Protein AF-A0A2W5RR99-F1 (afdb_monomer)

Radius of gyration: 19.68 Å; Cα contacts (8 Å, |Δi|>4): 79; chains: 1; bounding box: 30×27×61 Å

Foldseek 3Di:
DVVVPPDDDDPPPPPPDDDDDDDDDDDPDQLPDFKDKDQVCVVPVPDAWDWDWDQHPVGIDIDIDGCDPDRIDMDGDDD

InterPro domains:
  IPR021253 Zinc-specific solute binding protein ZrgA [PF10986] (12-69)

Solvent-accessible surface area (backbone atoms only — not comparable to full-atom values): 5630 Å² total; per-residue (Å²): 114,73,94,73,73,79,60,82,84,72,78,88,80,82,74,80,82,84,86,87,86,87,85,85,80,93,58,98,58,63,88,74,64,44,65,49,79,40,50,61,50,64,78,34,73,86,54,62,65,45,82,45,79,43,84,51,100,92,47,74,48,78,44,81,43,64,71,56,98,54,68,63,44,75,55,72,58,86,134

Sequence (79 aa):
SAALGLGKAEPDKDGHAELEATFAFNCTNAAKARFVDTQLFEAFPATRQIEAEIAAPDGQFKRSLKRPASGSARIGWGK

Structure (mmCIF, N/CA/C/O backbone):
data_AF-A0A2W5RR99-F1
#
_entry.id   AF-A0A2W5RR99-F1
#
loop_
_atom_site.group_PDB
_atom_site.id
_atom_site.type_symbol
_atom_site.label_atom_id
_atom_site.label_alt_id
_atom_site.label_comp_id
_atom_site.label_asym_id
_atom_site.label_entity_id
_atom_site.label_seq_id
_atom_site.pdbx_PDB_ins_code
_atom_site.Cartn_x
_atom_site.Cartn_y
_atom_site.Cartn_z
_atom_site.occupancy
_atom_site.B_iso_or_equiv
_atom_site.auth_seq_id
_atom_site.auth_comp_id
_atom_site.auth_asym_id
_atom_site.auth_atom_id
_atom_site.pdbx_PDB_model_num
ATOM 1 N N . SER A 1 1 ? 4.041 16.911 -40.005 1.00 52.00 1 SER A N 1
ATOM 2 C CA . SER A 1 1 ? 4.650 16.069 -41.057 1.00 52.00 1 SER A CA 1
ATOM 3 C C . SER A 1 1 ? 4.051 14.667 -41.191 1.00 52.00 1 SER A C 1
ATOM 5 O O . SER A 1 1 ? 4.119 14.131 -42.286 1.00 52.00 1 SER A O 1
ATOM 7 N N . ALA A 1 2 ? 3.402 14.084 -40.170 1.00 51.03 2 ALA A N 1
ATOM 8 C CA . ALA A 1 2 ? 2.718 12.785 -40.306 1.00 51.03 2 ALA A CA 1
ATOM 9 C C . ALA A 1 2 ? 1.373 12.843 -41.069 1.00 51.03 2 ALA A C 1
ATOM 11 O O . ALA A 1 2 ? 1.035 11.909 -41.784 1.00 51.03 2 ALA A O 1
ATOM 12 N N . ALA A 1 3 ? 0.647 13.967 -41.017 1.00 58.53 3 ALA A N 1
ATOM 13 C CA . ALA A 1 3 ? -0.649 14.134 -41.692 1.00 58.53 3 ALA A CA 1
ATOM 14 C C . ALA A 1 3 ? -0.597 14.135 -43.242 1.00 58.53 3 ALA A C 1
ATOM 16 O O . ALA A 1 3 ? -1.639 14.199 -43.881 1.00 58.53 3 ALA A O 1
ATOM 17 N N . LEU A 1 4 ? 0.598 14.078 -43.849 1.00 65.31 4 LEU A N 1
ATOM 18 C CA . LEU A 1 4 ? 0.816 14.126 -45.305 1.00 65.31 4 LEU A CA 1
ATOM 19 C C . LEU A 1 4 ? 1.465 12.846 -45.876 1.00 65.31 4 LEU A C 1
ATOM 21 O O . LEU A 1 4 ? 1.803 12.819 -47.053 1.00 65.31 4 LEU A O 1
ATOM 25 N N . GLY A 1 5 ? 1.670 11.795 -45.069 1.00 58.94 5 GLY A N 1
ATOM 26 C CA . GLY A 1 5 ? 2.110 10.477 -45.562 1.00 58.94 5 GLY A CA 1
ATOM 27 C C . GLY A 1 5 ? 3.555 10.370 -46.081 1.00 58.94 5 GLY A C 1
ATOM 28 O O . GLY A 1 5 ? 3.873 9.416 -46.782 1.00 58.94 5 GLY A O 1
ATOM 29 N N . LEU A 1 6 ? 4.447 11.310 -45.746 1.00 68.75 6 LEU A N 1
ATOM 30 C CA . LEU A 1 6 ? 5.834 11.357 -46.254 1.00 68.75 6 LEU A CA 1
ATOM 31 C C . LEU A 1 6 ? 6.903 10.901 -45.237 1.00 68.75 6 LEU A C 1
ATOM 33 O O . LEU A 1 6 ? 8.080 11.223 -45.385 1.00 68.75 6 LEU A O 1
ATOM 37 N N . GLY A 1 7 ? 6.517 10.157 -44.199 1.00 64.00 7 GLY A N 1
ATOM 38 C CA . GLY A 1 7 ? 7.436 9.601 -43.199 1.00 64.00 7 GLY A CA 1
ATOM 39 C C . GLY A 1 7 ? 7.215 8.104 -43.011 1.00 64.00 7 GLY A C 1
ATOM 40 O O . GLY A 1 7 ? 6.078 7.640 -43.052 1.00 64.00 7 GLY A O 1
ATOM 41 N N . LYS A 1 8 ? 8.300 7.344 -42.810 1.00 66.62 8 LYS A N 1
ATOM 42 C CA . LYS A 1 8 ? 8.228 5.931 -42.399 1.00 66.62 8 LYS A CA 1
ATOM 43 C C . LYS A 1 8 ? 7.399 5.840 -41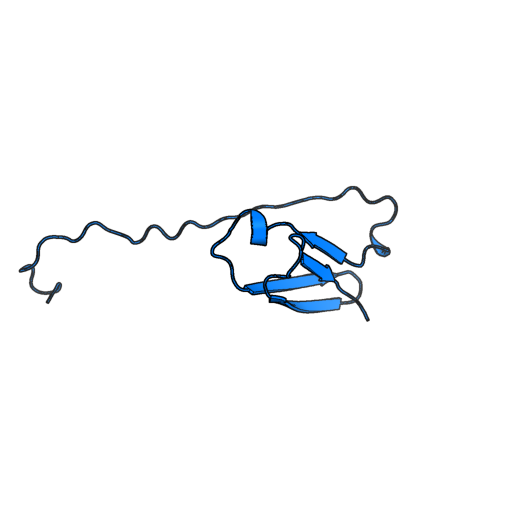.121 1.00 66.62 8 LYS A C 1
ATOM 45 O O . LYS A 1 8 ? 7.664 6.600 -40.195 1.00 66.62 8 LYS A O 1
ATOM 50 N N . ALA A 1 9 ? 6.430 4.924 -41.094 1.00 61.97 9 ALA A N 1
ATOM 51 C CA . ALA A 1 9 ? 5.664 4.627 -39.893 1.00 61.97 9 ALA A CA 1
ATOM 52 C C . ALA A 1 9 ? 6.648 4.279 -38.772 1.00 61.97 9 ALA A C 1
ATOM 54 O O . ALA A 1 9 ? 7.371 3.282 -38.851 1.00 61.97 9 ALA A O 1
ATOM 55 N N . GLU A 1 10 ? 6.737 5.153 -37.775 1.00 65.38 10 GLU A N 1
ATOM 56 C CA . GLU A 1 10 ? 7.438 4.827 -36.547 1.00 65.38 10 GLU A CA 1
ATOM 57 C C . GLU A 1 10 ? 6.665 3.684 -35.881 1.00 65.38 10 GLU A C 1
ATOM 59 O O . GLU A 1 10 ? 5.432 3.693 -35.921 1.00 65.38 10 GLU A O 1
ATOM 64 N N . PRO A 1 11 ? 7.353 2.673 -35.324 1.00 60.66 11 PRO A N 1
ATOM 65 C CA . PRO A 1 11 ? 6.670 1.619 -34.594 1.00 60.66 11 PRO A CA 1
AT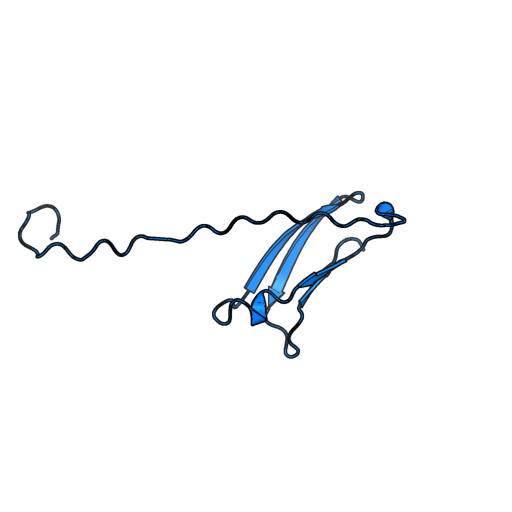OM 66 C C . PRO A 1 11 ? 5.841 2.278 -33.497 1.00 60.66 11 PRO A C 1
ATOM 68 O O . PRO A 1 11 ? 6.358 3.149 -32.793 1.00 60.66 11 PRO A O 1
ATOM 71 N N . ASP A 1 12 ? 4.575 1.882 -33.398 1.00 61.06 12 ASP A N 1
ATOM 72 C CA . ASP A 1 12 ? 3.677 2.301 -32.332 1.00 61.06 12 ASP A CA 1
ATOM 73 C C . ASP A 1 12 ? 4.354 1.961 -30.996 1.00 61.06 12 ASP A C 1
ATOM 75 O O . ASP A 1 12 ? 4.566 0.793 -30.660 1.00 61.06 12 ASP A O 1
ATOM 79 N N . LYS A 1 13 ? 4.849 2.996 -30.310 1.00 59.12 13 LYS A N 1
ATOM 80 C CA . LYS A 1 13 ? 5.515 2.874 -29.006 1.00 59.12 13 LYS A CA 1
ATOM 81 C C . LYS A 1 13 ? 4.521 3.112 -27.867 1.00 59.12 13 LYS A C 1
ATOM 83 O O . LYS A 1 13 ? 4.953 3.295 -26.732 1.00 59.12 13 LYS A O 1
ATOM 88 N N . ASP A 1 14 ? 3.221 3.113 -28.153 1.00 60.12 14 ASP A N 1
ATOM 89 C CA . ASP A 1 14 ? 2.168 3.550 -27.236 1.00 60.12 14 ASP A CA 1
ATOM 90 C C . ASP A 1 14 ? 1.513 2.364 -26.517 1.00 60.12 14 ASP A C 1
ATOM 92 O O . ASP A 1 14 ? 0.297 2.238 -26.396 1.00 60.12 14 ASP A O 1
ATOM 96 N N . GLY A 1 15 ? 2.350 1.484 -25.971 1.00 60.47 15 GLY A N 1
ATOM 97 C CA . GLY A 1 15 ? 1.928 0.467 -25.014 1.00 60.47 15 GLY A CA 1
ATOM 98 C C . GLY A 1 15 ? 2.182 0.932 -23.585 1.00 60.47 15 GLY A C 1
ATOM 99 O O . GLY A 1 15 ? 3.098 0.423 -22.939 1.00 60.47 15 GLY A O 1
ATOM 100 N N . HIS A 1 16 ? 1.420 1.901 -23.070 1.00 69.69 16 HIS A N 1
ATOM 101 C CA . HIS A 1 16 ? 1.420 2.145 -21.625 1.00 69.69 16 HIS A CA 1
ATOM 102 C C . HIS A 1 16 ? 0.809 0.919 -20.933 1.00 69.69 16 HIS A C 1
ATOM 104 O O . HIS A 1 16 ? -0.369 0.622 -21.110 1.00 69.69 16 HIS A O 1
ATOM 110 N N . ALA A 1 17 ? 1.625 0.170 -20.191 1.00 73.94 17 ALA A N 1
ATOM 111 C CA . ALA A 1 17 ? 1.150 -0.970 -19.419 1.00 73.94 17 ALA A CA 1
ATOM 112 C C . ALA A 1 17 ? 0.352 -0.470 -18.206 1.00 73.94 17 ALA A C 1
ATOM 114 O O . ALA A 1 17 ? 0.908 0.200 -17.337 1.00 73.94 17 ALA A O 1
ATOM 115 N N . GLU A 1 18 ? -0.937 -0.803 -18.160 1.00 77.38 18 GLU A N 1
ATOM 116 C CA . GLU A 1 18 ? -1.761 -0.677 -16.958 1.00 77.38 18 GLU A CA 1
ATOM 117 C C . GLU A 1 18 ? -1.460 -1.851 -16.019 1.00 77.38 18 GLU A C 1
ATOM 119 O O . GLU A 1 18 ? -1.303 -2.993 -16.468 1.00 77.38 18 GLU A O 1
ATOM 124 N N . LEU A 1 19 ? -1.366 -1.575 -14.720 1.00 81.62 19 LEU A N 1
ATOM 125 C CA . LEU A 1 19 ? -1.086 -2.578 -13.699 1.00 81.62 19 LEU A CA 1
ATOM 126 C C . LEU A 1 19 ? -2.131 -2.461 -12.597 1.00 81.62 19 LEU A C 1
ATOM 128 O O . LEU A 1 19 ? -2.032 -1.613 -11.713 1.00 81.62 19 LEU A O 1
ATOM 132 N N . GLU A 1 20 ? -3.091 -3.378 -12.610 1.00 89.19 20 GLU A N 1
ATOM 133 C CA . GLU A 1 20 ? -4.101 -3.478 -11.565 1.00 89.19 20 GLU A CA 1
ATOM 134 C C . GLU A 1 20 ? -3.801 -4.661 -10.638 1.00 89.19 20 GLU A C 1
ATOM 136 O O . GLU A 1 20 ? -3.503 -5.772 -11.081 1.00 89.19 20 GLU A O 1
ATOM 141 N N . ALA A 1 21 ? -3.889 -4.427 -9.329 1.00 88.62 21 ALA A N 1
ATOM 142 C CA . ALA A 1 21 ? -3.775 -5.470 -8.320 1.00 88.62 21 ALA A CA 1
ATOM 143 C C . ALA A 1 21 ? -4.704 -5.175 -7.140 1.00 88.62 21 ALA A C 1
ATOM 145 O O . ALA A 1 21 ? -4.799 -4.040 -6.677 1.00 88.62 21 ALA A O 1
ATOM 146 N N . THR A 1 22 ? -5.347 -6.219 -6.616 1.00 93.69 22 THR A N 1
ATOM 147 C CA . THR A 1 22 ? -6.175 -6.147 -5.407 1.00 93.69 22 THR A CA 1
ATOM 148 C C . THR A 1 22 ? -5.627 -7.101 -4.357 1.00 93.69 22 THR A C 1
ATOM 150 O O . THR A 1 22 ? -5.382 -8.274 -4.634 1.00 93.69 22 THR A O 1
ATOM 153 N N . PHE A 1 23 ? -5.464 -6.603 -3.132 1.00 91.19 23 PHE A N 1
ATOM 154 C CA . PHE A 1 23 ? -4.973 -7.376 -1.996 1.00 91.19 23 PHE A CA 1
ATOM 155 C C . PHE A 1 23 ? -6.017 -7.373 -0.880 1.00 91.19 23 PHE A C 1
ATOM 157 O O . PHE A 1 23 ? -6.565 -6.325 -0.542 1.00 91.19 23 PHE A O 1
ATOM 164 N N . ALA A 1 24 ? -6.263 -8.537 -0.278 1.00 93.44 24 ALA A N 1
ATOM 165 C CA . ALA A 1 24 ? -7.119 -8.679 0.894 1.00 93.44 24 ALA A CA 1
ATOM 166 C C . ALA A 1 24 ? -6.286 -9.176 2.080 1.00 93.44 24 ALA A C 1
ATOM 168 O O . ALA A 1 24 ? -5.584 -10.182 1.982 1.00 93.44 24 ALA A O 1
ATOM 169 N N . PHE A 1 25 ? -6.376 -8.475 3.209 1.00 90.62 25 PHE A N 1
ATOM 170 C CA . PHE A 1 25 ? -5.667 -8.830 4.435 1.00 90.62 25 PHE A CA 1
ATOM 171 C C . PHE A 1 25 ? -6.656 -9.381 5.461 1.00 90.62 25 PHE A C 1
ATOM 173 O O . PHE A 1 25 ? -7.611 -8.706 5.845 1.00 90.62 25 PHE A O 1
ATOM 180 N N . ASN A 1 26 ? -6.405 -10.596 5.946 1.00 93.25 26 ASN A N 1
ATOM 181 C CA . ASN A 1 26 ? -7.195 -11.194 7.018 1.00 93.25 26 ASN A CA 1
ATOM 182 C C . ASN A 1 26 ? -6.699 -10.675 8.373 1.00 93.25 26 ASN A C 1
ATOM 184 O O . ASN A 1 26 ? -5.763 -11.214 8.960 1.00 93.25 26 ASN A O 1
ATOM 188 N N . CYS A 1 27 ? -7.307 -9.594 8.860 1.00 90.19 27 CYS A N 1
ATOM 189 C CA . CYS A 1 27 ? -6.963 -9.001 10.150 1.00 90.19 27 CYS A CA 1
ATOM 190 C C . CYS A 1 27 ? -7.824 -9.579 11.280 1.00 90.19 27 CYS A C 1
ATOM 192 O O . CYS A 1 27 ? -9.045 -9.636 11.164 1.00 90.19 27 CYS A O 1
ATOM 194 N N . THR A 1 28 ? -7.222 -9.874 12.437 1.00 95.81 28 THR A N 1
ATOM 195 C CA . THR A 1 28 ? -7.975 -10.210 13.663 1.00 95.81 28 THR A CA 1
ATOM 196 C C . THR A 1 28 ? -8.856 -9.046 14.134 1.00 95.81 28 THR A C 1
ATOM 198 O O . THR A 1 28 ? -9.929 -9.255 14.688 1.00 95.81 28 THR A O 1
ATOM 201 N N . ASN A 1 29 ? -8.412 -7.803 13.919 1.00 92.06 29 ASN A N 1
ATOM 202 C CA . ASN A 1 29 ? -9.208 -6.599 14.152 1.00 92.06 29 ASN A CA 1
ATOM 203 C C . ASN A 1 29 ? -8.840 -5.526 13.116 1.00 92.06 29 ASN A C 1
ATOM 205 O O . ASN A 1 29 ? -7.876 -4.781 13.298 1.00 92.06 29 ASN A O 1
ATOM 209 N N . ALA A 1 30 ? -9.612 -5.452 12.032 1.00 89.38 30 ALA A N 1
ATOM 210 C CA . ALA A 1 30 ? -9.362 -4.517 10.934 1.00 89.38 30 ALA A CA 1
ATOM 211 C C . ALA A 1 30 ? -9.465 -3.038 11.358 1.00 89.38 30 ALA A C 1
ATOM 213 O O . ALA A 1 30 ? -8.731 -2.200 10.843 1.00 89.38 30 ALA A O 1
ATOM 214 N N . ALA A 1 31 ? -10.299 -2.706 12.352 1.00 88.31 31 ALA A N 1
ATOM 215 C CA . ALA A 1 31 ? -10.480 -1.325 12.814 1.00 88.31 31 ALA A CA 1
ATOM 216 C C . ALA A 1 31 ? -9.217 -0.727 13.468 1.00 88.31 31 ALA A C 1
ATOM 218 O O . ALA A 1 31 ? -9.083 0.498 13.563 1.00 88.31 31 ALA A O 1
ATOM 219 N N . LYS A 1 32 ? -8.276 -1.579 13.902 1.00 90.62 32 LYS A N 1
ATOM 220 C CA . LYS A 1 32 ? -6.977 -1.172 14.462 1.00 90.62 32 LYS A CA 1
ATOM 221 C C . LYS A 1 32 ? -5.877 -0.991 13.412 1.00 90.62 32 LYS A C 1
ATOM 223 O O . LYS A 1 32 ? -4.804 -0.513 13.770 1.00 90.62 32 LYS A O 1
ATOM 228 N N . ALA A 1 33 ? -6.106 -1.352 12.149 1.00 91.88 33 ALA A N 1
ATOM 229 C CA . ALA A 1 33 ? -5.122 -1.129 11.096 1.00 91.88 33 ALA A CA 1
ATOM 230 C C . ALA A 1 33 ? -4.901 0.381 10.888 1.00 91.88 33 ALA A C 1
ATOM 232 O O . ALA A 1 33 ? -5.853 1.171 10.884 1.00 91.88 33 ALA A O 1
ATOM 233 N N . ARG A 1 34 ? -3.633 0.783 10.765 1.00 93.12 34 ARG A N 1
ATOM 234 C CA . ARG A 1 34 ? -3.216 2.190 10.616 1.00 93.12 34 ARG A CA 1
ATOM 235 C C . ARG A 1 34 ? -2.204 2.419 9.500 1.00 93.12 34 ARG A C 1
ATOM 237 O O . ARG A 1 34 ? -1.920 3.564 9.169 1.00 93.12 34 ARG A O 1
ATOM 244 N N . PHE A 1 35 ? -1.637 1.356 8.940 1.00 94.06 35 PHE A N 1
ATOM 245 C CA . PHE A 1 35 ? -0.680 1.459 7.851 1.00 94.06 35 PHE A CA 1
ATOM 246 C C . PHE A 1 35 ? -0.554 0.146 7.080 1.00 94.06 35 PHE A C 1
ATOM 248 O O . PHE A 1 35 ? -0.912 -0.920 7.586 1.00 94.06 35 PHE A O 1
ATOM 255 N N . VAL A 1 36 ? 0.024 0.244 5.884 1.00 93.12 36 VAL A N 1
ATOM 256 C CA . VAL A 1 36 ? 0.616 -0.870 5.138 1.00 93.12 36 VAL A CA 1
ATOM 257 C C . VAL A 1 36 ? 2.052 -0.514 4.759 1.00 93.12 36 VAL A C 1
ATOM 259 O O . VAL A 1 36 ? 2.344 0.633 4.417 1.00 93.12 36 VAL A O 1
ATOM 262 N N . ASP A 1 37 ? 2.949 -1.492 4.828 1.00 93.38 37 ASP A N 1
ATOM 263 C CA . ASP A 1 37 ? 4.308 -1.361 4.306 1.00 93.38 37 ASP A CA 1
ATOM 264 C C . ASP A 1 37 ? 4.355 -1.931 2.884 1.00 93.38 37 ASP A C 1
ATOM 266 O O . ASP A 1 37 ? 3.743 -2.958 2.592 1.00 93.38 37 ASP A O 1
ATOM 270 N N . THR A 1 38 ? 5.059 -1.247 1.987 1.00 91.50 38 THR A N 1
ATOM 271 C CA . THR A 1 38 ? 5.139 -1.591 0.569 1.00 91.50 38 THR A CA 1
ATOM 272 C C . THR A 1 38 ? 6.579 -1.588 0.067 1.00 91.50 38 THR A C 1
ATOM 274 O O . THR A 1 38 ? 7.380 -0.723 0.423 1.00 91.50 38 THR A O 1
ATOM 277 N N . GLN A 1 39 ? 6.896 -2.555 -0.795 1.00 92.94 39 GLN A N 1
ATOM 278 C CA . GLN A 1 39 ? 8.188 -2.693 -1.478 1.00 92.94 39 GLN A CA 1
ATOM 279 C C . GLN A 1 39 ? 8.106 -2.247 -2.949 1.00 92.94 39 GLN A C 1
ATOM 281 O O . GLN A 1 39 ? 8.964 -2.585 -3.760 1.00 92.94 39 GLN A O 1
ATOM 286 N N . LEU A 1 40 ? 7.082 -1.469 -3.327 1.00 91.12 40 LEU A N 1
ATOM 287 C CA . LEU A 1 40 ? 6.888 -1.025 -4.716 1.00 91.12 40 LEU A CA 1
ATOM 288 C C . LEU A 1 40 ? 8.089 -0.244 -5.277 1.00 91.12 40 LEU A C 1
ATOM 290 O O . LEU A 1 40 ? 8.369 -0.335 -6.466 1.00 91.12 40 LEU A O 1
ATOM 294 N N . PHE A 1 41 ? 8.843 0.484 -4.448 1.00 92.38 41 PHE A N 1
ATOM 295 C CA . PHE A 1 41 ? 10.069 1.151 -4.903 1.00 92.38 41 PHE A CA 1
ATOM 296 C C . PHE A 1 41 ? 11.195 0.168 -5.263 1.00 92.38 41 PHE A C 1
ATOM 298 O O . PHE A 1 41 ? 12.010 0.480 -6.136 1.00 92.38 41 PHE A O 1
ATOM 305 N N . GLU A 1 42 ? 11.263 -0.991 -4.608 1.00 91.12 42 GLU A N 1
ATOM 306 C CA . GLU A 1 42 ? 12.222 -2.055 -4.930 1.00 91.12 42 GLU A CA 1
ATOM 307 C C . GLU A 1 42 ? 11.779 -2.820 -6.180 1.00 91.12 42 GLU A C 1
ATOM 309 O O . GLU A 1 42 ? 12.574 -3.009 -7.098 1.00 91.12 42 GLU A O 1
ATOM 314 N N . ALA A 1 43 ? 10.494 -3.183 -6.248 1.00 90.56 43 ALA A N 1
ATOM 315 C CA . ALA A 1 43 ? 9.912 -3.890 -7.388 1.00 90.56 43 ALA A CA 1
ATOM 316 C C . ALA A 1 43 ? 9.926 -3.054 -8.681 1.00 90.56 43 ALA A C 1
ATOM 318 O O . ALA A 1 43 ? 10.104 -3.600 -9.768 1.00 90.56 43 ALA A O 1
ATOM 319 N N . PHE A 1 44 ? 9.784 -1.728 -8.566 1.00 89.94 44 PHE A N 1
ATOM 320 C CA . PHE A 1 44 ? 9.803 -0.781 -9.682 1.00 89.94 44 PHE A CA 1
ATOM 321 C C . PHE A 1 44 ? 10.912 0.273 -9.476 1.00 89.94 44 PHE A C 1
ATOM 323 O O . PHE A 1 44 ? 10.663 1.369 -8.956 1.00 89.94 44 PHE A O 1
ATOM 330 N N . PRO A 1 45 ? 12.163 -0.010 -9.894 1.00 89.00 45 PRO A N 1
ATOM 331 C CA . PRO A 1 45 ? 13.321 0.852 -9.618 1.00 89.00 45 PRO A CA 1
ATOM 332 C C . PRO A 1 45 ? 13.231 2.264 -10.215 1.00 89.00 45 PRO A C 1
ATOM 334 O O . PRO A 1 45 ? 13.850 3.196 -9.704 1.00 89.00 45 PRO A O 1
ATOM 337 N N . ALA A 1 46 ? 12.446 2.447 -11.280 1.00 90.12 46 ALA A N 1
ATOM 338 C CA . ALA A 1 46 ? 12.228 3.751 -11.905 1.00 90.12 46 ALA A CA 1
ATOM 339 C C . ALA A 1 46 ? 11.228 4.641 -11.138 1.00 90.12 46 ALA A C 1
ATOM 341 O O . ALA A 1 46 ? 11.200 5.855 -11.353 1.00 90.12 46 ALA A O 1
ATOM 342 N N . THR A 1 47 ? 10.433 4.075 -10.222 1.00 89.31 47 THR A N 1
ATOM 343 C CA . THR A 1 47 ? 9.429 4.817 -9.447 1.00 89.31 47 THR A CA 1
ATOM 344 C C . THR A 1 47 ? 10.114 5.793 -8.493 1.00 89.31 47 THR A C 1
ATOM 346 O O . THR A 1 47 ? 10.939 5.404 -7.661 1.00 89.31 47 THR A O 1
ATOM 349 N N . ARG A 1 48 ? 9.791 7.085 -8.611 1.00 90.12 48 ARG A N 1
ATOM 350 C CA . ARG A 1 48 ? 10.373 8.160 -7.779 1.00 90.12 48 ARG A CA 1
ATOM 351 C C . ARG A 1 48 ? 9.453 8.606 -6.651 1.00 90.12 48 ARG A C 1
ATOM 353 O O . ARG A 1 48 ? 9.930 9.027 -5.598 1.00 90.12 48 ARG A O 1
ATOM 360 N N . GLN A 1 49 ? 8.152 8.500 -6.886 1.00 93.56 49 GLN A N 1
ATOM 361 C CA . GLN A 1 49 ? 7.105 8.961 -5.994 1.00 93.56 49 GLN A CA 1
ATOM 362 C C . GLN A 1 49 ? 5.891 8.045 -6.124 1.00 93.56 49 GLN A C 1
ATOM 364 O O . GLN A 1 49 ? 5.634 7.521 -7.207 1.00 93.56 49 GLN A O 1
ATOM 369 N N . ILE A 1 50 ? 5.172 7.859 -5.023 1.00 93.00 50 ILE A N 1
ATOM 370 C CA . ILE A 1 50 ? 3.884 7.170 -4.977 1.00 93.00 50 ILE A CA 1
ATOM 371 C C . ILE A 1 50 ? 2.885 8.138 -4.351 1.00 93.00 50 ILE A C 1
ATOM 373 O O . ILE A 1 50 ? 3.098 8.599 -3.230 1.00 93.00 50 ILE A O 1
ATOM 377 N N . GLU A 1 51 ? 1.806 8.428 -5.070 1.00 95.19 51 GLU A N 1
ATOM 378 C CA . GLU A 1 51 ? 0.630 9.096 -4.517 1.00 95.19 51 GLU A CA 1
ATOM 379 C C . GLU A 1 51 ? -0.370 8.027 -4.091 1.00 95.19 51 GLU A C 1
ATOM 381 O O . GLU A 1 51 ? -0.898 7.295 -4.923 1.00 95.19 51 GLU A O 1
ATOM 386 N N . ALA A 1 52 ? -0.598 7.912 -2.788 1.00 95.00 52 ALA A N 1
ATOM 387 C CA . ALA A 1 52 ? -1.566 6.982 -2.235 1.00 95.00 52 ALA A CA 1
ATOM 388 C C . ALA A 1 52 ? -2.846 7.727 -1.854 1.00 95.00 52 ALA A C 1
ATOM 390 O O . ALA A 1 52 ? -2.816 8.654 -1.037 1.00 95.00 52 ALA A O 1
ATOM 391 N N . GLU A 1 53 ? -3.965 7.280 -2.413 1.00 96.50 53 GLU A N 1
ATOM 392 C CA . GLU A 1 53 ? -5.310 7.659 -1.992 1.00 96.50 53 GLU A CA 1
ATOM 393 C C . GLU A 1 53 ? -5.867 6.549 -1.103 1.00 96.50 53 GLU A C 1
ATOM 395 O O . GLU A 1 53 ? -5.857 5.374 -1.465 1.00 96.50 53 GLU A O 1
ATOM 400 N N . ILE A 1 54 ? -6.283 6.912 0.106 1.00 95.00 54 ILE A N 1
ATOM 401 C CA . ILE A 1 54 ? -6.599 5.951 1.160 1.00 95.00 54 ILE A CA 1
ATOM 402 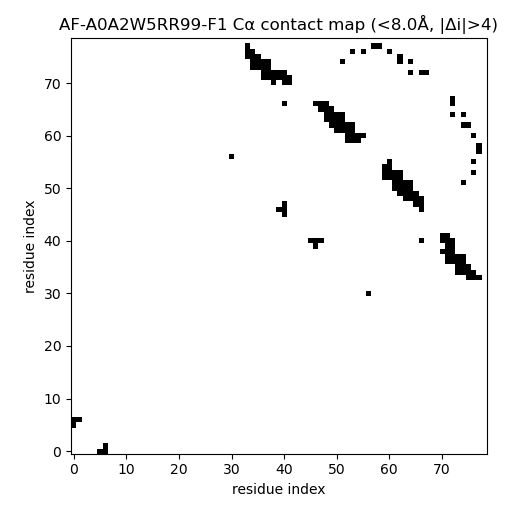C C . ILE A 1 54 ? -8.021 6.212 1.625 1.00 95.00 54 ILE A C 1
ATOM 404 O O . ILE A 1 54 ? -8.323 7.317 2.071 1.00 95.00 54 ILE A O 1
ATOM 408 N N . ALA A 1 55 ? -8.866 5.185 1.580 1.00 93.44 55 ALA A N 1
ATOM 409 C CA . ALA A 1 55 ? -10.172 5.172 2.223 1.00 93.44 55 ALA A CA 1
ATOM 410 C C . ALA A 1 55 ? -10.108 4.254 3.451 1.00 93.44 55 ALA A C 1
ATOM 412 O O . ALA A 1 55 ? -9.994 3.036 3.323 1.00 93.44 55 ALA A O 1
ATOM 413 N N . ALA A 1 56 ? -10.148 4.849 4.640 1.00 90.75 56 ALA A N 1
ATOM 414 C CA . ALA A 1 56 ? -10.083 4.154 5.919 1.00 90.75 56 ALA A CA 1
ATOM 415 C C . ALA A 1 56 ? -11.355 4.421 6.749 1.00 90.75 56 ALA A C 1
ATOM 417 O O . ALA A 1 56 ? -12.104 5.354 6.447 1.00 90.75 56 ALA A O 1
ATOM 418 N N . PRO A 1 57 ? -11.620 3.637 7.814 1.00 88.50 57 PRO A N 1
ATOM 419 C CA . PRO A 1 57 ? -12.816 3.823 8.643 1.00 88.50 57 PRO A CA 1
ATOM 420 C C . PRO A 1 57 ? -12.942 5.217 9.273 1.00 88.50 57 PRO A C 1
ATOM 422 O O . PRO A 1 57 ? -14.048 5.655 9.572 1.00 88.50 57 PRO A O 1
ATOM 425 N N . ASP A 1 58 ? -11.820 5.902 9.498 1.00 88.56 58 ASP A N 1
ATOM 426 C CA . ASP A 1 58 ? -11.743 7.230 10.108 1.00 88.56 58 ASP A CA 1
ATOM 427 C C . ASP A 1 58 ? -11.653 8.380 9.091 1.00 88.56 58 ASP A C 1
ATOM 429 O O . ASP A 1 58 ? -11.595 9.544 9.490 1.00 88.56 58 ASP A O 1
ATOM 433 N N . GLY A 1 59 ? -11.679 8.081 7.789 1.00 92.19 59 GLY A N 1
ATOM 434 C CA . GLY A 1 59 ? -11.755 9.092 6.739 1.00 92.19 59 GLY A CA 1
ATOM 435 C C . GLY A 1 59 ? -10.968 8.750 5.481 1.00 92.19 59 GLY A C 1
ATOM 436 O O . GLY A 1 59 ? -10.465 7.642 5.295 1.00 92.19 59 GLY A O 1
ATOM 437 N N . GLN A 1 60 ? -10.871 9.743 4.600 1.00 95.81 60 GLN A N 1
ATOM 438 C CA . GLN A 1 60 ? -10.094 9.660 3.368 1.00 95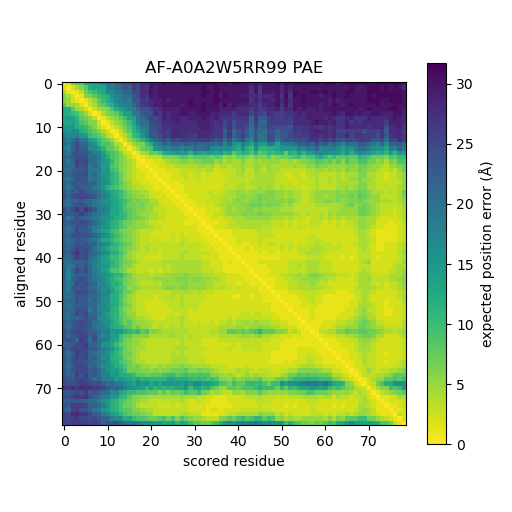.81 60 GLN A CA 1
ATOM 439 C C . GLN A 1 60 ? -8.825 10.503 3.477 1.00 95.81 60 GLN A C 1
ATOM 441 O O . GLN A 1 60 ? -8.851 11.619 4.001 1.00 95.81 60 GLN A O 1
ATOM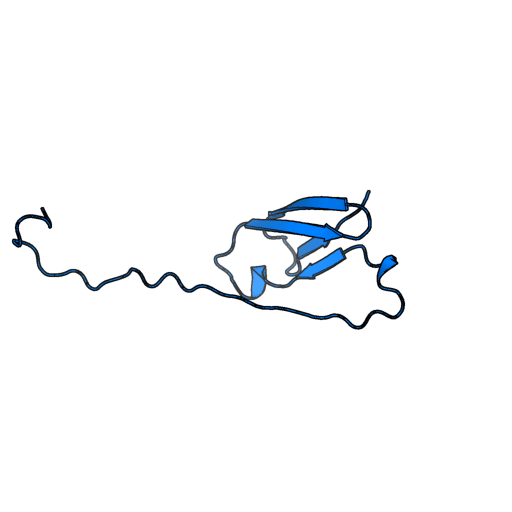 446 N N . PHE A 1 61 ? -7.714 9.978 2.969 1.00 94.75 61 PHE A N 1
ATOM 447 C CA . PHE A 1 61 ? -6.399 10.598 3.086 1.00 94.75 61 PHE A CA 1
ATOM 448 C C . PHE A 1 61 ? -5.641 10.541 1.764 1.00 94.75 61 PHE A C 1
ATOM 450 O O . PHE A 1 61 ? -5.805 9.612 0.977 1.00 94.75 61 PHE A O 1
ATOM 457 N N . LYS A 1 62 ? -4.743 11.510 1.571 1.00 95.81 62 LYS A N 1
ATOM 458 C CA . LYS A 1 62 ? -3.706 11.463 0.537 1.00 95.81 62 LYS A CA 1
ATOM 459 C C . LYS A 1 62 ? -2.328 11.414 1.188 1.00 95.81 62 LYS A C 1
ATOM 461 O O . LYS A 1 62 ? -2.085 12.110 2.184 1.00 95.81 62 LYS A O 1
ATOM 466 N N . ARG A 1 63 ? -1.434 10.580 0.659 1.00 94.81 63 ARG A N 1
ATOM 467 C CA . ARG A 1 63 ? -0.035 10.476 1.098 1.00 94.81 63 ARG A CA 1
ATOM 468 C C . ARG A 1 63 ? 0.883 10.470 -0.113 1.00 94.81 63 ARG A C 1
ATOM 470 O O . ARG A 1 63 ? 0.790 9.581 -0.947 1.00 94.81 63 ARG A O 1
ATOM 477 N N . SER A 1 64 ? 1.799 11.430 -0.144 1.00 95.06 64 SER A N 1
ATOM 478 C CA . SER A 1 64 ? 2.900 11.451 -1.099 1.00 95.06 64 SER A CA 1
ATOM 479 C C . SER A 1 64 ? 4.113 10.781 -0.464 1.00 95.06 64 SER A C 1
ATOM 481 O O . SER A 1 64 ? 4.618 11.236 0.567 1.00 95.06 64 SER A O 1
ATOM 483 N N . LEU A 1 65 ? 4.563 9.677 -1.049 1.00 93.69 65 LEU A N 1
ATOM 484 C CA . LEU A 1 65 ? 5.741 8.944 -0.607 1.00 93.69 65 LEU A CA 1
ATOM 485 C C . LEU A 1 65 ? 6.865 9.154 -1.609 1.00 93.69 65 LEU A C 1
ATOM 487 O O . LEU A 1 65 ? 6.697 8.900 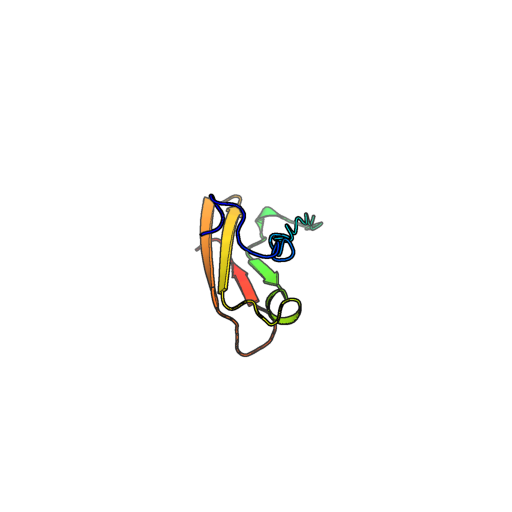-2.799 1.00 93.69 65 LEU A O 1
ATOM 491 N N . LYS A 1 66 ? 8.032 9.569 -1.122 1.00 93.06 66 LYS A N 1
ATOM 492 C CA . LYS A 1 66 ? 9.276 9.559 -1.898 1.00 93.06 66 LYS A CA 1
ATOM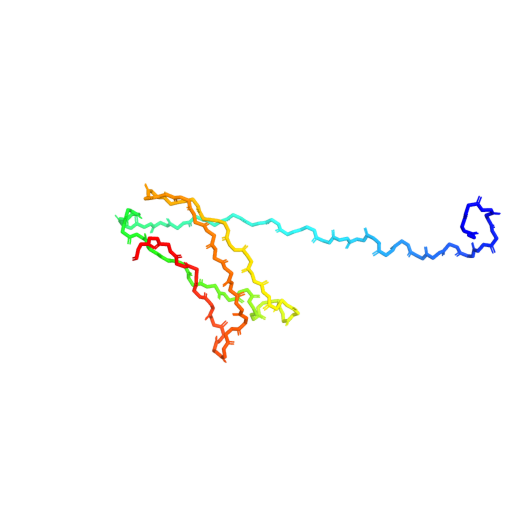 493 C C . LYS A 1 66 ? 10.048 8.287 -1.597 1.00 93.06 66 LYS A C 1
ATOM 495 O O . LYS A 1 66 ? 9.891 7.719 -0.517 1.00 93.06 66 LYS A O 1
ATOM 500 N N . ARG A 1 67 ? 10.901 7.874 -2.536 1.00 90.19 67 ARG A N 1
ATOM 501 C CA . ARG A 1 67 ? 11.777 6.71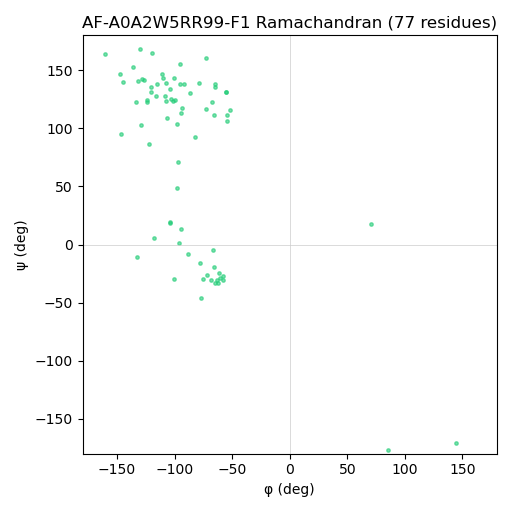1 -2.361 1.00 90.19 67 ARG A CA 1
ATOM 502 C C . ARG A 1 67 ? 12.565 6.829 -1.037 1.00 90.19 67 ARG A C 1
ATOM 504 O O . ARG A 1 67 ? 13.353 7.769 -0.904 1.00 90.19 67 ARG A O 1
ATOM 511 N N . PRO A 1 68 ? 12.350 5.921 -0.070 1.00 86.38 68 PRO A N 1
ATOM 512 C CA . PRO A 1 68 ? 13.091 5.913 1.188 1.00 86.38 68 PRO A CA 1
ATOM 513 C C . PRO A 1 68 ? 14.538 5.438 0.987 1.00 86.38 68 PRO A C 1
ATOM 515 O O . PRO A 1 68 ? 14.862 4.791 -0.008 1.00 86.38 68 PRO A O 1
ATOM 518 N N . ALA A 1 69 ? 15.414 5.759 1.944 1.00 77.31 69 ALA A N 1
ATOM 519 C CA . ALA A 1 69 ? 16.802 5.286 1.938 1.00 77.31 69 ALA A CA 1
ATOM 520 C C . ALA A 1 69 ? 16.922 3.782 2.262 1.00 77.31 69 ALA A C 1
ATOM 522 O O . ALA A 1 69 ? 17.874 3.142 1.825 1.00 77.31 69 ALA A O 1
ATOM 523 N N . SER A 1 70 ? 15.962 3.219 3.007 1.00 66.19 70 SER A N 1
ATOM 524 C CA . SER A 1 70 ? 15.803 1.776 3.219 1.00 66.19 70 SER A CA 1
ATOM 525 C C . SER A 1 70 ? 14.548 1.280 2.500 1.00 66.19 70 SER A C 1
ATOM 527 O O . SER A 1 70 ? 13.562 2.000 2.416 1.00 66.19 70 SER A O 1
ATOM 529 N N . GLY A 1 71 ? 14.602 0.071 1.944 1.00 68.69 71 GLY A N 1
ATOM 530 C CA . GLY A 1 71 ? 13.779 -0.340 0.804 1.00 68.69 71 GLY A CA 1
ATOM 531 C C . GLY A 1 71 ? 12.244 -0.324 0.957 1.00 68.69 71 GLY A C 1
ATOM 532 O O . GLY A 1 71 ? 11.543 -0.034 -0.015 1.00 68.69 71 GLY A O 1
ATOM 533 N N . SER A 1 72 ? 11.697 -0.510 2.163 1.00 80.69 72 SER A N 1
ATOM 534 C CA . SER A 1 72 ? 10.244 -0.467 2.389 1.00 80.69 72 SER A CA 1
ATOM 535 C C . SER A 1 72 ? 9.725 0.951 2.657 1.00 80.69 72 SER A C 1
ATOM 537 O O . SER A 1 72 ? 10.210 1.633 3.563 1.00 80.69 72 SER A O 1
ATOM 539 N N . ALA A 1 73 ? 8.668 1.362 1.953 1.00 92.19 73 ALA A N 1
ATOM 540 C CA . ALA A 1 73 ? 7.925 2.590 2.239 1.00 92.19 73 ALA A CA 1
ATOM 541 C C . ALA A 1 73 ? 6.627 2.291 3.004 1.00 92.19 73 ALA A C 1
ATOM 543 O O . ALA A 1 73 ? 5.953 1.303 2.728 1.00 92.19 73 ALA A O 1
ATOM 544 N N . ARG A 1 74 ? 6.247 3.171 3.937 1.00 93.56 74 ARG A N 1
ATOM 545 C CA . ARG A 1 74 ? 5.025 3.033 4.740 1.00 93.56 74 ARG A CA 1
ATOM 546 C C . ARG A 1 74 ? 3.916 3.957 4.245 1.00 93.56 74 ARG A C 1
ATOM 548 O O . ARG A 1 74 ? 4.093 5.173 4.227 1.00 93.56 74 ARG A O 1
ATOM 555 N N . ILE A 1 75 ? 2.749 3.394 3.936 1.00 94.44 75 ILE A N 1
ATOM 556 C CA . ILE A 1 75 ? 1.506 4.128 3.665 1.00 94.44 75 ILE A CA 1
ATOM 557 C C . ILE A 1 75 ? 0.672 4.121 4.951 1.00 94.44 75 ILE A C 1
ATOM 559 O O . ILE A 1 75 ? 0.087 3.099 5.298 1.00 94.44 75 ILE A O 1
ATOM 563 N N . GLY A 1 76 ? 0.636 5.240 5.679 1.00 93.94 76 GLY A N 1
ATOM 564 C CA . GLY A 1 76 ? -0.100 5.374 6.945 1.00 93.94 76 GLY A CA 1
ATOM 565 C C . GLY A 1 76 ? -1.322 6.293 6.862 1.00 93.94 76 GLY A C 1
ATOM 566 O O . GLY A 1 76 ? -1.300 7.304 6.152 1.00 93.94 76 GLY A O 1
ATOM 567 N N . TRP A 1 77 ? -2.361 5.974 7.634 1.00 93.50 77 TRP A N 1
ATOM 568 C CA . TRP A 1 77 ? -3.590 6.761 7.786 1.00 93.50 77 TRP A CA 1
ATOM 569 C C . TRP A 1 77 ? -3.948 6.997 9.257 1.00 93.50 77 TRP A C 1
ATOM 571 O O . TRP A 1 77 ? -3.377 6.389 10.165 1.00 93.50 77 TRP A O 1
ATOM 581 N N . GLY A 1 78 ? -4.897 7.907 9.474 1.00 84.38 78 GLY A N 1
ATOM 582 C CA . GLY A 1 78 ? -5.226 8.438 10.791 1.00 84.38 78 GLY A CA 1
ATOM 583 C C . GLY A 1 78 ? -4.339 9.611 11.209 1.00 84.38 78 GLY A C 1
ATOM 584 O O . GLY A 1 78 ? -3.540 10.125 10.417 1.00 84.38 78 GLY A O 1
ATOM 585 N N . LYS A 1 79 ? -4.571 10.071 12.442 1.00 67.12 79 LYS A N 1
ATOM 586 C CA . LYS A 1 79 ? -3.853 11.172 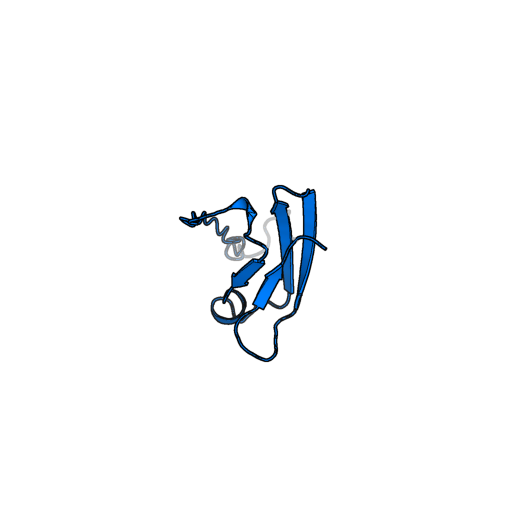13.099 1.00 67.12 79 LYS A CA 1
ATOM 587 C C . LYS A 1 79 ? -2.500 10.725 13.639 1.00 67.12 79 LYS A C 1
ATOM 589 O O . LYS A 1 79 ? -2.436 9.587 14.156 1.00 67.12 79 LYS A O 1
#

Secondary structure (DSSP, 8-state):
-GGGT-S--------------------S-GGG--EEEE-HHHHSTT--EEEEEEEETTEEEEEEEE--SSSPEEEE---

Organism: Variovorax paradoxus (NCBI:txid34073)

Nearest PDB structures (foldseek):
  3ps0-assembly2_B  TM=3.819E-01  e=2.329E+00  Saccharolobus solfataricus P2
  8f5g-assembly2_B  TM=4.036E-01  e=6.169E+00  Thermoanaerobacter pseudethanolicus

Mean predicted aligned error: 9.96 Å

pLDDT: mean 84.05, std 13.07, range [51.03, 96.5]